Protein AF-A0A146K153-F1 (afdb_monomer)

Secondary structure (DSSP, 8-state):
-PPPHHHHHHHHT--S-EEEEE-TT--BSGGGGSGGGGGEEEEE-TT--B--SSPB-S-SEEE-TT---PPTTTTTTBTT--EEE-TT--EEEES-STT-TT--EEE-TTEEEEES--TT-TT--EEE-TT--EEES-S-HHHHH-TT---EEE--TTT-------

Structure (mmCIF, N/CA/C/O backbone):
data_AF-A0A146K153-F1
#
_entry.id   AF-A0A146K153-F1
#
loop_
_atom_site.group_PDB
_atom_site.id
_atom_site.type_symbol
_atom_site.label_atom_id
_atom_site.label_alt_id
_atom_site.label_comp_id
_atom_site.label_asym_id
_atom_site.label_entity_id
_atom_site.label_seq_id
_atom_site.pdbx_PDB_ins_code
_atom_site.Cartn_x
_atom_site.Cartn_y
_atom_site.Cartn_z
_atom_site.occupancy
_atom_site.B_iso_or_equiv
_atom_site.auth_seq_id
_atom_site.auth_comp_id
_atom_site.auth_asym_id
_atom_site.auth_atom_id
_atom_site.pdbx_PDB_model_num
ATOM 1 N N . ARG A 1 1 ? -14.189 15.365 2.318 1.00 63.97 1 ARG A N 1
ATOM 2 C CA . ARG A 1 1 ? -14.552 15.783 3.688 1.00 63.97 1 ARG A CA 1
ATOM 3 C C . ARG A 1 1 ? -14.003 14.738 4.642 1.00 63.97 1 ARG A C 1
ATOM 5 O O . ARG A 1 1 ? -14.052 13.560 4.304 1.00 63.97 1 ARG A O 1
ATOM 12 N N . ASP A 1 2 ? -13.534 15.153 5.810 1.00 74.75 2 ASP A N 1
ATOM 13 C CA . ASP A 1 2 ? -13.127 14.218 6.863 1.00 74.75 2 ASP A CA 1
ATOM 14 C C . ASP A 1 2 ? -14.346 13.633 7.584 1.00 74.75 2 ASP A C 1
ATOM 16 O O . ASP A 1 2 ? -15.479 14.101 7.400 1.00 74.75 2 ASP A O 1
ATOM 20 N N . LEU A 1 3 ? -14.116 12.605 8.407 1.00 75.69 3 LEU A N 1
ATOM 21 C CA . LEU A 1 3 ? -15.137 12.084 9.313 1.00 75.69 3 LEU A CA 1
ATOM 22 C C . LEU A 1 3 ? -15.655 13.216 10.206 1.00 75.69 3 LEU A C 1
ATOM 24 O O . LEU A 1 3 ? -14.890 13.984 10.789 1.00 75.69 3 LEU A O 1
ATOM 28 N N . SER A 1 4 ? -16.977 13.320 10.326 1.00 83.69 4 SER A N 1
ATOM 29 C CA . SER A 1 4 ? -17.580 14.278 11.251 1.00 83.69 4 SER A CA 1
ATOM 30 C C . SER A 1 4 ? -17.270 13.897 12.700 1.00 83.69 4 SER A C 1
ATOM 32 O O . SER A 1 4 ? -17.128 12.719 13.027 1.00 83.69 4 SER A O 1
ATOM 34 N N . SER A 1 5 ? -17.262 14.878 13.605 1.00 82.69 5 SER A N 1
ATOM 35 C CA . SER A 1 5 ? -17.025 14.627 15.034 1.00 82.69 5 SER A CA 1
ATOM 36 C C . SER A 1 5 ? -18.014 13.625 15.647 1.00 82.69 5 SER A C 1
ATOM 38 O O . SER A 1 5 ? -17.646 12.879 16.544 1.00 82.69 5 SER A O 1
ATOM 40 N N . GLN A 1 6 ? -19.252 13.566 15.144 1.00 83.00 6 GLN A N 1
ATOM 41 C CA . GLN A 1 6 ? -20.248 12.577 15.577 1.00 83.00 6 GLN A CA 1
ATOM 42 C C . GLN A 1 6 ? -19.881 11.157 15.132 1.00 83.00 6 GLN A C 1
ATOM 44 O O . GLN A 1 6 ? -20.017 10.220 15.909 1.00 83.00 6 GLN A O 1
ATOM 49 N N . GLN A 1 7 ? -19.393 10.992 13.899 1.00 83.06 7 GLN A N 1
ATOM 50 C CA . GLN A 1 7 ? -18.920 9.694 13.409 1.00 83.06 7 GLN A CA 1
ATOM 51 C C . GLN A 1 7 ? -17.683 9.234 14.184 1.00 83.06 7 GLN A C 1
ATOM 53 O O . GLN A 1 7 ? -17.596 8.066 14.544 1.00 83.06 7 GLN A O 1
ATOM 58 N N . MET A 1 8 ? -16.781 10.166 14.503 1.00 84.31 8 MET A N 1
ATOM 59 C CA . MET A 1 8 ? -15.619 9.898 15.352 1.00 84.31 8 MET A CA 1
ATOM 60 C C . MET A 1 8 ? -16.025 9.447 16.756 1.00 84.31 8 MET A C 1
ATOM 62 O O . MET A 1 8 ? -15.509 8.446 17.230 1.00 84.31 8 MET A O 1
ATOM 66 N N . GLN A 1 9 ? -16.994 10.116 17.387 1.00 81.38 9 GLN A N 1
ATOM 67 C CA . GLN A 1 9 ? -17.488 9.722 18.711 1.00 81.38 9 GLN A CA 1
ATOM 68 C C . GLN A 1 9 ? -18.119 8.330 18.733 1.00 81.38 9 GLN A C 1
ATOM 70 O O . GLN A 1 9 ? -17.977 7.624 19.723 1.00 81.38 9 GLN A O 1
ATOM 75 N N . ILE A 1 10 ? -18.824 7.935 17.667 1.00 82.81 10 ILE A N 1
ATOM 76 C CA . ILE A 1 10 ? -19.395 6.585 17.572 1.00 82.81 10 ILE A CA 1
ATOM 77 C C . ILE A 1 10 ? -18.273 5.547 17.519 1.00 82.81 10 ILE A C 1
ATOM 79 O O . ILE A 1 10 ? -18.340 4.559 18.238 1.00 82.81 10 ILE A O 1
ATOM 83 N N . ILE A 1 11 ? -17.239 5.789 16.707 1.00 78.31 11 ILE A N 1
ATOM 84 C CA . ILE A 1 11 ? -16.071 4.902 16.610 1.00 78.31 11 ILE A CA 1
ATOM 85 C C . ILE A 1 11 ? -15.343 4.826 17.959 1.00 78.31 11 ILE A C 1
ATOM 87 O O . ILE A 1 11 ? -15.000 3.742 18.404 1.00 78.31 11 ILE A O 1
ATOM 91 N N . GLU A 1 12 ? -15.170 5.957 18.643 1.00 76.31 12 GLU A N 1
ATOM 92 C CA . GLU A 1 12 ? -14.494 6.044 19.948 1.00 76.31 12 GLU A CA 1
ATOM 93 C C . GLU A 1 12 ? -15.221 5.328 21.096 1.00 76.31 12 GLU A C 1
ATOM 95 O O . GLU A 1 12 ? -14.616 5.098 22.139 1.00 76.31 12 GLU A O 1
ATOM 100 N N . GLN A 1 13 ? -16.508 5.015 20.943 1.00 78.50 13 GLN A N 1
ATOM 101 C CA . GLN A 1 13 ? -17.317 4.337 21.963 1.00 78.50 13 GLN A CA 1
ATOM 102 C C . GLN A 1 13 ? -17.461 2.830 21.713 1.00 78.50 13 GLN A C 1
ATOM 104 O O . GLN A 1 13 ? -18.176 2.162 22.461 1.00 78.50 13 GLN A O 1
ATOM 109 N N . LEU A 1 14 ? -16.837 2.300 20.657 1.00 75.12 14 LEU A N 1
ATOM 110 C CA . LEU A 1 14 ? -16.807 0.867 20.384 1.00 75.12 14 LEU A CA 1
ATOM 111 C C . LEU A 1 14 ? -15.646 0.232 21.158 1.00 75.12 14 LEU A C 1
ATOM 113 O O . LEU A 1 14 ? -14.496 0.617 20.977 1.00 75.12 14 LEU A O 1
ATOM 117 N N . ASP A 1 15 ? -15.971 -0.735 22.016 1.00 68.44 15 ASP A N 1
ATOM 118 C CA . ASP A 1 15 ? -14.995 -1.491 22.817 1.00 68.44 15 ASP A CA 1
ATOM 119 C C . ASP A 1 15 ? -14.473 -2.754 22.088 1.00 68.44 15 ASP A C 1
ATOM 121 O O . ASP A 1 15 ? -13.573 -3.424 22.593 1.00 68.44 15 ASP A O 1
ATOM 125 N N . ASP A 1 16 ? -15.030 -3.075 20.914 1.00 70.50 16 ASP A N 1
ATOM 126 C CA . ASP A 1 16 ? -14.707 -4.257 20.102 1.00 70.50 16 ASP A CA 1
ATOM 127 C C . ASP A 1 16 ? -13.900 -3.886 18.840 1.00 70.50 16 ASP A C 1
ATOM 129 O O . ASP A 1 16 ? -13.973 -2.754 18.350 1.00 70.50 16 ASP A O 1
ATOM 133 N N . ASP A 1 17 ? -13.191 -4.865 18.266 1.00 75.25 17 ASP A N 1
ATOM 134 C CA . ASP A 1 17 ? -12.533 -4.722 16.963 1.00 75.25 17 ASP A CA 1
ATOM 135 C C . ASP A 1 17 ? -13.563 -4.385 15.866 1.00 75.25 17 ASP A C 1
ATOM 137 O O . ASP A 1 17 ? -14.600 -5.038 15.727 1.00 75.25 17 ASP A O 1
ATOM 141 N N . ILE A 1 18 ? -13.287 -3.354 15.062 1.00 81.94 18 ILE A N 1
ATOM 142 C CA . ILE A 1 18 ? -14.105 -3.015 13.898 1.00 81.94 18 ILE A CA 1
ATOM 143 C C . ILE A 1 18 ? -13.607 -3.847 12.726 1.00 81.94 18 ILE A C 1
ATOM 145 O O . ILE A 1 18 ? -12.524 -3.611 12.192 1.00 81.94 18 ILE A O 1
ATOM 149 N N . ASP A 1 19 ? -14.454 -4.754 12.251 1.00 86.50 19 ASP A N 1
ATOM 150 C CA . ASP A 1 19 ? -14.151 -5.571 11.077 1.00 86.50 19 ASP A CA 1
ATOM 151 C C . ASP A 1 19 ? -13.943 -4.732 9.807 1.00 86.50 19 ASP A C 1
ATOM 153 O O . ASP A 1 19 ? -12.983 -4.939 9.066 1.00 86.50 19 ASP A O 1
ATOM 157 N N . GLU A 1 20 ? -14.831 -3.772 9.534 1.00 90.75 20 GLU A N 1
ATOM 158 C CA . GLU A 1 20 ? -14.760 -2.962 8.317 1.00 90.75 20 GLU A CA 1
ATOM 159 C C . GLU A 1 20 ? -15.385 -1.572 8.496 1.00 90.75 20 GLU A C 1
ATOM 161 O O . GLU A 1 20 ? -16.510 -1.422 8.975 1.00 90.75 20 GLU A O 1
ATOM 166 N N . ILE A 1 21 ? -14.680 -0.544 8.021 1.00 90.44 21 ILE A N 1
ATOM 167 C CA . ILE A 1 21 ? -15.211 0.802 7.806 1.00 90.44 21 ILE A CA 1
ATOM 168 C C . ILE A 1 21 ? -15.363 1.037 6.304 1.00 90.44 21 ILE A C 1
ATOM 170 O O . ILE A 1 21 ? -14.396 0.977 5.546 1.00 90.44 21 ILE A O 1
ATOM 174 N N . VAL A 1 22 ? -16.574 1.397 5.878 1.00 93.12 22 VAL A N 1
ATOM 175 C CA . VAL A 1 22 ? -16.854 1.847 4.507 1.00 93.12 22 VAL A CA 1
ATOM 176 C C . VAL A 1 22 ? -17.069 3.358 4.519 1.00 93.12 22 VAL A C 1
ATOM 178 O O . VAL A 1 22 ? -18.096 3.853 4.986 1.00 93.12 22 VAL A O 1
ATOM 181 N N . ALA A 1 23 ? -16.096 4.104 3.998 1.00 92.62 23 ALA A N 1
ATOM 182 C CA . ALA A 1 23 ? -16.058 5.564 4.041 1.00 92.62 23 ALA A CA 1
ATOM 183 C C . ALA A 1 23 ? -16.015 6.165 2.618 1.00 92.62 23 ALA A C 1
ATOM 185 O O . ALA A 1 23 ? -14.991 6.697 2.185 1.00 92.62 23 ALA A O 1
ATOM 186 N N . PRO A 1 24 ? -17.131 6.124 1.860 1.00 92.06 24 PRO A N 1
ATOM 187 C CA . PRO A 1 24 ? -17.149 6.470 0.437 1.00 92.06 24 PRO A CA 1
ATOM 188 C C . PRO A 1 24 ? -16.874 7.947 0.148 1.00 92.06 24 PRO A C 1
ATOM 190 O O . PRO A 1 24 ? -16.510 8.285 -0.968 1.00 92.06 24 PRO A O 1
ATOM 193 N N . ASN A 1 25 ? -17.037 8.831 1.131 1.00 91.25 25 ASN A N 1
ATOM 194 C CA . ASN A 1 25 ? -16.828 10.275 0.976 1.00 91.25 25 ASN A CA 1
ATOM 195 C C . ASN A 1 25 ? -15.561 10.777 1.689 1.00 91.25 25 ASN A C 1
ATOM 197 O O . ASN A 1 25 ? -15.375 11.990 1.813 1.00 91.25 25 ASN A O 1
ATOM 201 N N . LEU A 1 26 ? -14.737 9.858 2.206 1.00 91.88 26 LEU A N 1
ATOM 202 C CA . LEU A 1 26 ? -13.483 10.197 2.862 1.00 91.88 26 LEU A CA 1
ATOM 203 C C . LEU A 1 26 ? -12.462 10.627 1.809 1.00 91.88 26 LEU A C 1
ATOM 205 O O . LEU A 1 26 ? -12.230 9.906 0.842 1.00 91.88 26 LEU A O 1
ATOM 209 N N . GLU A 1 27 ? -11.877 11.805 2.006 1.00 91.69 27 GLU A N 1
ATOM 210 C CA . GLU A 1 27 ? -10.884 12.388 1.090 1.00 91.69 27 GLU A CA 1
ATOM 211 C C . GLU A 1 27 ? -9.464 12.383 1.683 1.00 91.69 27 GLU A C 1
ATOM 213 O O . GLU A 1 27 ? -8.493 12.474 0.929 1.00 91.69 27 GLU A O 1
ATOM 218 N N . SER A 1 28 ? -9.341 12.250 3.009 1.00 90.94 28 SER A N 1
ATOM 219 C CA . SER A 1 28 ? -8.076 12.279 3.748 1.00 90.94 28 SER A CA 1
ATOM 220 C C . SER A 1 28 ? -8.003 11.172 4.799 1.00 90.94 28 SER A C 1
ATOM 222 O O . SER A 1 28 ? -8.993 10.892 5.479 1.00 90.94 28 SER A O 1
ATOM 224 N N . LEU A 1 29 ? -6.824 10.569 4.961 1.00 89.56 29 LEU A N 1
ATOM 225 C CA . LEU A 1 29 ? -6.520 9.614 6.031 1.00 89.56 29 LEU A CA 1
ATOM 226 C C . LEU A 1 29 ? -5.933 10.269 7.287 1.00 89.56 29 LEU A C 1
ATOM 228 O O . LEU A 1 29 ? -5.663 9.556 8.245 1.00 89.56 29 LEU A O 1
ATOM 232 N N . GLU A 1 30 ? -5.772 11.594 7.343 1.00 86.19 30 GLU A N 1
ATOM 233 C CA . GLU A 1 30 ? -5.200 12.277 8.522 1.00 86.19 30 GLU A CA 1
ATOM 234 C C . GLU A 1 30 ? -5.927 11.931 9.829 1.00 86.19 30 GLU A C 1
ATOM 236 O O . GLU A 1 30 ? -5.298 11.731 10.866 1.00 86.19 30 GLU A O 1
ATOM 241 N N . ALA A 1 31 ? -7.256 11.792 9.779 1.00 80.56 31 ALA A N 1
ATOM 242 C CA . ALA A 1 31 ? -8.045 11.389 10.942 1.00 80.56 31 ALA A CA 1
ATOM 243 C C . ALA A 1 31 ? -7.692 9.974 11.436 1.00 80.56 31 ALA A C 1
ATOM 245 O O . ALA A 1 31 ? -7.873 9.686 12.614 1.00 80.56 31 ALA A O 1
ATOM 246 N N . PHE A 1 32 ? -7.175 9.117 10.552 1.00 81.38 32 PHE A N 1
ATOM 247 C CA . PHE A 1 32 ? -6.779 7.741 10.827 1.00 81.38 32 PHE A CA 1
ATOM 248 C C . PHE A 1 32 ? -5.320 7.613 11.270 1.00 81.38 32 PHE A C 1
ATOM 250 O O . PHE A 1 32 ? -4.907 6.504 11.558 1.00 81.38 32 PHE A O 1
ATOM 257 N N . SER A 1 33 ? -4.524 8.679 11.382 1.00 73.31 33 SER A N 1
ATOM 258 C CA . SER A 1 33 ? -3.152 8.582 11.920 1.00 73.31 33 SER A CA 1
ATOM 259 C C . SER A 1 33 ? -3.105 8.372 13.450 1.00 73.31 33 SER A C 1
ATOM 261 O O . SER A 1 33 ? -2.033 8.182 14.019 1.00 73.31 33 SER A O 1
ATOM 263 N N . ASP A 1 34 ? -4.254 8.424 14.130 1.00 75.44 34 ASP A N 1
ATOM 264 C CA . ASP A 1 34 ? -4.394 8.253 15.582 1.00 75.44 34 ASP A CA 1
ATOM 265 C C . ASP A 1 34 ? -4.380 6.763 15.982 1.00 75.44 34 ASP A C 1
ATOM 267 O O . ASP A 1 34 ? -5.087 5.953 15.380 1.00 75.44 34 ASP A O 1
ATOM 271 N N . GLN A 1 35 ? -3.633 6.416 17.040 1.00 68.88 35 GLN A N 1
ATOM 272 C CA . GLN A 1 35 ? -3.533 5.055 17.592 1.00 68.88 35 GLN A CA 1
ATOM 273 C C . GLN A 1 35 ? -4.890 4.426 17.904 1.00 68.88 35 GLN A C 1
ATOM 275 O O . GLN A 1 35 ? -5.030 3.206 17.880 1.00 68.88 35 GLN A O 1
ATOM 280 N N . LYS A 1 36 ? -5.922 5.222 18.184 1.00 75.00 36 LYS A N 1
ATOM 281 C CA . LYS A 1 36 ? -7.240 4.641 18.425 1.00 75.00 36 LYS A CA 1
ATOM 282 C C . LYS A 1 36 ? -7.742 3.825 17.239 1.00 75.00 36 LYS A C 1
ATOM 284 O O . LYS A 1 36 ? -8.472 2.896 17.472 1.00 75.00 36 LYS A O 1
ATOM 289 N N . PHE A 1 37 ? -7.337 4.071 15.997 1.00 77.31 37 PHE A N 1
ATOM 290 C CA . PHE A 1 37 ? -7.847 3.294 14.861 1.00 77.31 37 PHE A CA 1
ATOM 291 C C . PHE A 1 37 ? -7.179 1.925 14.665 1.00 77.31 37 PHE A C 1
ATOM 293 O O . PHE A 1 37 ? -7.539 1.230 13.720 1.00 77.31 37 PHE A O 1
ATOM 300 N N . HIS A 1 38 ? -6.272 1.511 15.561 1.00 72.31 38 HIS A N 1
ATOM 301 C CA . HIS A 1 38 ? -5.613 0.197 15.536 1.00 72.31 38 HIS A CA 1
ATOM 302 C C . HIS A 1 38 ? -6.566 -1.010 15.559 1.00 72.31 38 HIS A C 1
ATOM 304 O O . HIS A 1 38 ? -6.151 -2.100 15.178 1.00 72.31 38 HIS A O 1
ATOM 310 N N . PHE A 1 39 ? -7.813 -0.829 16.007 1.00 74.00 39 PHE A N 1
ATOM 311 C CA . PHE A 1 39 ? -8.831 -1.884 16.042 1.00 74.00 39 PHE A CA 1
ATOM 312 C C . PHE A 1 39 ? -9.632 -2.006 14.734 1.00 74.00 39 PHE A C 1
ATOM 314 O O . PHE A 1 39 ? -10.545 -2.821 14.645 1.00 74.00 39 PHE A O 1
ATOM 321 N N . VAL A 1 40 ? -9.332 -1.191 13.712 1.00 84.19 40 VAL A N 1
ATOM 322 C CA . VAL A 1 40 ? -9.995 -1.267 12.404 1.00 84.19 40 VAL A CA 1
ATOM 323 C C . VAL A 1 40 ? -9.256 -2.249 11.499 1.00 84.19 40 VAL A C 1
ATOM 325 O O . VAL A 1 40 ? -8.200 -1.942 10.938 1.00 84.19 40 VAL A O 1
ATOM 328 N N . ASN A 1 41 ? -9.862 -3.413 11.286 1.00 86.25 41 ASN A N 1
ATOM 329 C CA . ASN A 1 41 ? -9.303 -4.469 10.450 1.00 86.25 41 ASN A CA 1
ATOM 330 C C . ASN A 1 41 ? -9.248 -4.045 8.976 1.00 86.25 41 ASN A C 1
ATOM 332 O O . ASN A 1 41 ? -8.214 -4.214 8.328 1.00 86.25 41 ASN A O 1
ATOM 336 N N . LYS A 1 42 ? -10.322 -3.441 8.450 1.00 92.44 42 LYS A N 1
ATOM 337 C CA . LYS A 1 42 ? -10.419 -3.041 7.039 1.00 92.44 42 LYS A CA 1
ATOM 338 C C . LYS A 1 42 ? -11.021 -1.652 6.842 1.00 92.44 42 LYS A C 1
ATOM 340 O O . LYS A 1 42 ? -12.040 -1.309 7.431 1.00 92.44 42 LYS A O 1
ATOM 345 N N . LEU A 1 43 ? -10.434 -0.871 5.938 1.00 94.12 43 LEU A N 1
ATOM 346 C CA . LEU A 1 43 ? -10.947 0.425 5.499 1.00 94.12 43 LEU A CA 1
ATOM 347 C C . LEU A 1 43 ? -11.146 0.441 3.981 1.00 94.12 43 LEU A C 1
ATOM 349 O O . LEU A 1 43 ? -10.190 0.387 3.209 1.00 94.12 43 LEU A O 1
ATOM 353 N N . HIS A 1 44 ? -12.398 0.587 3.550 1.00 95.81 44 HIS A N 1
ATOM 354 C CA . HIS A 1 44 ? -12.751 0.862 2.162 1.00 95.81 44 HIS A CA 1
ATOM 355 C C . HIS A 1 44 ? -13.079 2.348 1.996 1.00 95.81 44 HIS A C 1
ATOM 357 O O . HIS A 1 44 ? -14.152 2.818 2.385 1.00 95.81 44 HIS A O 1
ATOM 363 N N . ALA A 1 45 ? -12.149 3.093 1.400 1.00 95.25 45 ALA A N 1
ATOM 364 C CA . ALA A 1 45 ? -12.219 4.544 1.265 1.00 95.25 45 ALA A CA 1
ATOM 365 C C . ALA A 1 45 ? -11.901 4.965 -0.184 1.00 95.25 45 ALA A C 1
ATOM 367 O O . ALA A 1 45 ? -10.812 5.451 -0.478 1.00 95.25 45 ALA A O 1
ATOM 368 N N . PRO A 1 46 ? -12.838 4.771 -1.129 1.00 94.44 46 PRO A N 1
ATOM 369 C CA . PRO A 1 46 ? -12.575 4.879 -2.563 1.00 94.44 46 PRO A CA 1
ATOM 370 C C . PRO A 1 46 ? -11.978 6.220 -3.003 1.00 94.44 46 PRO A C 1
ATOM 372 O O . PRO A 1 46 ? -11.192 6.229 -3.942 1.00 94.44 46 PRO A O 1
ATOM 375 N N . ASN A 1 47 ? -12.343 7.327 -2.351 1.00 91.12 47 ASN A N 1
ATOM 376 C CA . ASN A 1 47 ? -12.060 8.697 -2.795 1.00 91.12 47 ASN A CA 1
ATOM 377 C C . ASN A 1 47 ? -10.924 9.400 -2.029 1.00 91.12 47 ASN A C 1
ATOM 379 O O . ASN A 1 47 ? -10.790 10.619 -2.131 1.00 91.12 47 ASN A O 1
ATOM 383 N N . VAL A 1 48 ? -10.113 8.659 -1.271 1.00 92.62 48 VAL A N 1
ATOM 384 C CA . VAL A 1 48 ? -8.962 9.231 -0.559 1.00 92.62 48 VAL A CA 1
ATOM 385 C C . VAL A 1 48 ? -7.916 9.709 -1.562 1.00 92.62 48 VAL A C 1
ATOM 387 O O . VAL A 1 48 ? -7.451 8.934 -2.396 1.00 92.62 48 VAL A O 1
ATOM 390 N N . GLY A 1 49 ? -7.536 10.983 -1.453 1.00 86.12 49 GLY A N 1
ATOM 391 C CA . GLY A 1 49 ? -6.424 11.579 -2.200 1.00 86.12 49 GLY A CA 1
ATOM 392 C C . GLY A 1 49 ? -5.284 12.059 -1.302 1.00 86.12 49 GLY A C 1
ATOM 393 O O . GLY A 1 49 ? -4.149 12.119 -1.752 1.00 86.12 49 GLY A O 1
ATOM 394 N N . ASN A 1 50 ? -5.565 12.370 -0.033 1.00 89.62 50 ASN A N 1
ATOM 395 C CA . ASN A 1 50 ? -4.550 12.739 0.952 1.00 89.62 50 ASN A CA 1
ATOM 396 C C . ASN A 1 50 ? -4.308 11.558 1.908 1.00 89.62 50 ASN A C 1
ATOM 398 O O . ASN A 1 50 ? -5.203 11.158 2.651 1.00 89.62 50 ASN A O 1
ATOM 402 N N . LEU A 1 51 ? -3.101 10.993 1.897 1.00 88.56 51 LEU A N 1
ATOM 403 C CA . LEU A 1 51 ? -2.727 9.882 2.782 1.00 88.56 51 LEU A CA 1
ATOM 404 C C . LEU A 1 51 ? -2.363 10.337 4.208 1.00 88.56 51 LEU A C 1
ATOM 406 O O . LEU A 1 51 ? -2.190 9.500 5.089 1.00 88.56 51 LEU A O 1
ATOM 410 N N . GLY A 1 52 ? -2.299 11.647 4.447 1.00 82.38 52 GLY A N 1
ATOM 411 C CA . GLY A 1 52 ? -1.963 12.245 5.730 1.00 82.38 52 GLY A CA 1
ATOM 412 C C . GLY A 1 52 ? -0.472 12.193 6.055 1.00 82.38 52 GLY A C 1
ATOM 413 O O . GLY A 1 52 ? 0.380 12.144 5.170 1.00 82.38 52 GLY A O 1
ATOM 414 N N . GLN A 1 53 ? -0.159 12.264 7.349 1.00 78.44 53 GLN A N 1
ATOM 415 C CA . GLN A 1 53 ? 1.216 12.223 7.850 1.00 78.44 53 GLN A CA 1
ATOM 416 C C . GLN A 1 53 ? 1.642 10.787 8.169 1.00 78.44 53 GLN A C 1
ATOM 418 O O . GLN A 1 53 ? 0.852 9.995 8.684 1.00 78.44 53 GLN A O 1
ATOM 423 N N . PHE A 1 54 ? 2.914 10.486 7.912 1.00 79.56 54 PHE A N 1
ATOM 424 C CA . PHE A 1 54 ? 3.542 9.201 8.219 1.00 79.56 54 PHE A CA 1
ATOM 425 C C . PHE A 1 54 ? 4.309 9.286 9.554 1.00 79.56 54 PHE A C 1
ATOM 427 O O . PHE A 1 54 ? 4.879 10.342 9.851 1.00 79.56 54 PHE A O 1
ATOM 434 N N . PRO A 1 55 ? 4.361 8.214 10.371 1.00 85.00 55 PRO A N 1
ATOM 435 C CA . PRO A 1 55 ? 3.933 6.842 10.081 1.00 85.00 55 PRO A CA 1
ATOM 436 C C . PRO A 1 55 ? 2.416 6.628 10.166 1.00 85.00 55 PRO A C 1
ATOM 438 O O . PRO A 1 55 ? 1.739 7.235 10.992 1.00 85.00 55 PRO A O 1
ATOM 441 N N . PHE A 1 56 ? 1.895 5.718 9.341 1.00 88.25 56 PHE A N 1
ATOM 442 C CA . PHE A 1 56 ? 0.490 5.317 9.362 1.00 88.25 56 PHE A CA 1
ATOM 443 C C . PHE A 1 56 ? 0.359 3.932 9.995 1.00 88.25 56 PHE A C 1
ATOM 445 O O . PHE A 1 56 ? 0.895 2.946 9.495 1.00 88.25 56 PHE A O 1
ATOM 452 N N . ILE A 1 57 ? -0.338 3.837 11.122 1.00 87.94 57 ILE A N 1
ATOM 453 C CA . ILE A 1 57 ? -0.276 2.635 11.964 1.00 87.94 57 ILE A CA 1
ATOM 454 C C . ILE A 1 57 ? -1.641 2.003 12.216 1.00 87.94 57 ILE A C 1
ATOM 456 O O . ILE A 1 57 ? -1.734 1.024 12.934 1.00 87.94 57 ILE A O 1
ATOM 460 N N . SER A 1 58 ? -2.702 2.525 11.620 1.00 87.75 58 SER A N 1
ATOM 461 C CA . SER A 1 58 ? -4.043 2.257 12.130 1.00 87.75 58 SER A CA 1
ATOM 462 C C . SER A 1 58 ? -4.743 1.055 11.525 1.00 87.75 58 SER A C 1
ATOM 464 O O . SER A 1 58 ? -5.213 0.209 12.270 1.00 87.75 58 SER A O 1
ATOM 466 N N . VAL A 1 59 ? -4.815 0.953 10.197 1.00 89.44 59 VAL A N 1
ATOM 467 C CA . VAL A 1 59 ? -5.623 -0.097 9.555 1.00 89.44 59 VAL A CA 1
ATOM 468 C C . VAL A 1 59 ? -4.773 -1.262 9.058 1.00 89.44 59 VAL A C 1
ATOM 470 O O . VAL A 1 59 ? -3.670 -1.052 8.549 1.00 89.44 59 VAL A O 1
ATOM 473 N N . GLY A 1 60 ? -5.312 -2.478 9.173 1.00 91.44 60 GLY A N 1
ATOM 474 C CA . GLY A 1 60 ? -4.690 -3.699 8.649 1.00 91.44 60 GLY A CA 1
ATOM 475 C C . GLY A 1 60 ? -4.901 -3.892 7.146 1.00 91.44 60 GLY A C 1
ATOM 476 O O . GLY A 1 60 ? -4.011 -4.368 6.445 1.00 91.44 60 GLY A O 1
ATOM 477 N N . GLN A 1 61 ? -6.059 -3.489 6.623 1.00 94.75 61 GLN A N 1
ATOM 478 C CA . GLN A 1 61 ? -6.395 -3.607 5.206 1.00 94.75 61 GLN A CA 1
ATOM 479 C C . GLN A 1 61 ? -6.927 -2.288 4.650 1.00 94.75 61 GLN A C 1
ATOM 481 O O . GLN A 1 61 ? -7.802 -1.660 5.252 1.00 94.75 61 GLN A O 1
ATOM 486 N N . LEU A 1 62 ? -6.442 -1.884 3.476 1.00 95.75 62 LEU A N 1
ATOM 487 C CA . LEU A 1 62 ? -6.822 -0.627 2.834 1.00 95.75 62 LEU A CA 1
ATOM 488 C C . LEU A 1 62 ? -7.258 -0.842 1.382 1.00 95.75 62 LEU A C 1
ATOM 490 O O . LEU A 1 62 ? -6.508 -1.374 0.569 1.00 95.75 62 LEU A O 1
ATOM 494 N N . VAL A 1 63 ? -8.456 -0.368 1.039 1.00 97.25 63 VAL A N 1
ATOM 495 C CA . VAL A 1 63 ? -9.023 -0.470 -0.314 1.00 97.25 63 VAL A CA 1
ATOM 496 C C . VAL A 1 63 ? -9.356 0.927 -0.841 1.00 97.25 63 VAL A C 1
ATOM 498 O O . VAL A 1 63 ? -10.282 1.578 -0.345 1.00 97.25 63 VAL A O 1
ATOM 501 N N . LEU A 1 64 ? -8.631 1.383 -1.871 1.00 96.88 64 LEU A N 1
ATOM 502 C CA . LEU A 1 64 ? -8.801 2.709 -2.491 1.00 96.88 64 LEU A CA 1
ATOM 503 C C . LEU A 1 64 ? -9.177 2.568 -3.974 1.00 96.88 64 LEU A C 1
ATOM 505 O O . LEU A 1 64 ? -8.357 2.722 -4.879 1.00 96.88 64 LEU A O 1
ATOM 509 N N . THR A 1 65 ? -10.445 2.260 -4.252 1.00 96.50 65 THR A N 1
ATOM 510 C CA . THR A 1 65 ? -10.872 1.917 -5.618 1.00 96.50 65 THR A CA 1
ATOM 511 C C . THR A 1 65 ? -10.856 3.077 -6.616 1.00 96.50 65 THR A C 1
ATOM 513 O O . THR A 1 65 ? -10.773 2.795 -7.808 1.00 96.50 65 THR A O 1
ATOM 516 N N . ASN A 1 66 ? -10.892 4.357 -6.219 1.00 96.25 66 ASN A N 1
ATOM 517 C CA . ASN A 1 66 ? -10.812 5.471 -7.180 1.00 96.25 66 ASN A CA 1
ATOM 518 C C . ASN A 1 66 ? -9.431 6.127 -7.269 1.00 96.25 66 ASN A C 1
ATOM 520 O O . ASN A 1 66 ? -9.259 7.000 -8.124 1.00 96.25 66 ASN A O 1
ATOM 524 N N . LEU A 1 67 ? -8.442 5.689 -6.481 1.00 96.38 67 LEU A N 1
ATOM 525 C CA . LEU A 1 67 ? -7.071 6.170 -6.625 1.00 96.38 67 LEU A CA 1
ATOM 526 C C . LEU A 1 67 ? -6.539 5.775 -8.013 1.00 96.38 67 LEU A C 1
ATOM 528 O O . LEU A 1 67 ? -6.494 4.595 -8.359 1.00 96.38 67 LEU A O 1
ATOM 532 N N . LYS A 1 68 ? -6.192 6.772 -8.836 1.00 95.75 68 LYS A N 1
ATOM 533 C CA . LYS A 1 68 ? -5.736 6.563 -10.225 1.00 95.75 68 LYS A CA 1
ATOM 534 C C . LYS A 1 68 ? -4.226 6.532 -10.375 1.00 95.75 68 LYS A C 1
ATOM 536 O O . LYS A 1 68 ? -3.727 5.903 -11.297 1.00 95.75 68 LYS A O 1
ATOM 541 N N . ARG A 1 69 ? -3.500 7.230 -9.508 1.00 95.00 69 ARG A N 1
ATOM 542 C CA . ARG A 1 69 ? -2.041 7.318 -9.540 1.00 95.00 69 ARG A CA 1
ATOM 543 C C . ARG A 1 69 ? -1.522 7.216 -8.121 1.00 95.00 69 ARG A C 1
ATOM 545 O O . ARG A 1 69 ? -2.167 7.714 -7.204 1.00 95.00 69 ARG A O 1
ATOM 552 N N . ILE A 1 70 ? -0.378 6.569 -7.981 1.00 96.19 70 ILE A N 1
ATOM 553 C CA . ILE A 1 70 ? 0.389 6.543 -6.743 1.00 96.19 70 ILE A CA 1
ATOM 554 C C . ILE A 1 70 ? 1.426 7.651 -6.903 1.00 96.19 70 ILE A C 1
ATOM 556 O O . ILE A 1 70 ? 2.180 7.643 -7.875 1.00 96.19 70 ILE A O 1
ATOM 560 N N . GLU A 1 71 ? 1.370 8.658 -6.037 1.00 95.06 71 GLU A N 1
ATOM 561 C CA . GLU A 1 71 ? 2.353 9.741 -6.062 1.00 95.06 71 GLU A CA 1
ATOM 562 C C . GLU A 1 71 ? 3.691 9.230 -5.517 1.00 95.06 71 GLU A C 1
ATOM 564 O O . GLU A 1 71 ? 3.717 8.293 -4.719 1.00 95.06 71 GLU A O 1
ATOM 569 N N . GLU A 1 72 ? 4.796 9.836 -5.946 1.00 94.75 72 GLU A N 1
ATOM 570 C CA . GLU A 1 72 ? 6.126 9.523 -5.412 1.00 94.75 72 GLU A CA 1
ATOM 571 C C . GLU A 1 72 ? 6.143 9.666 -3.877 1.00 94.75 72 GLU A C 1
ATOM 573 O O . GLU A 1 72 ? 5.418 10.494 -3.321 1.00 94.75 72 GLU A O 1
ATOM 578 N N . ASP A 1 73 ? 6.922 8.824 -3.192 1.00 91.25 73 ASP A N 1
ATOM 579 C CA . ASP A 1 73 ? 7.037 8.773 -1.722 1.00 91.25 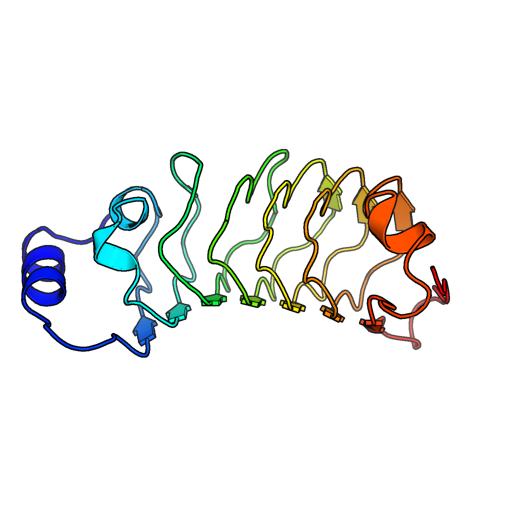73 ASP A CA 1
ATOM 580 C C . ASP A 1 73 ? 5.732 8.452 -0.958 1.00 91.25 73 ASP A C 1
ATOM 582 O O . ASP A 1 73 ? 5.664 8.548 0.276 1.00 91.25 73 ASP A O 1
ATOM 586 N N . SER A 1 74 ? 4.684 8.015 -1.663 1.00 94.00 74 SER A N 1
ATOM 587 C CA . SER A 1 74 ? 3.420 7.620 -1.043 1.00 94.00 74 SER A CA 1
ATOM 588 C C . SER A 1 74 ? 3.529 6.298 -0.288 1.00 94.00 74 SER A C 1
ATOM 590 O O . SER A 1 74 ? 4.361 5.435 -0.571 1.00 94.00 74 SER A O 1
ATOM 592 N N . PHE A 1 75 ? 2.609 6.105 0.659 1.00 94.25 75 PHE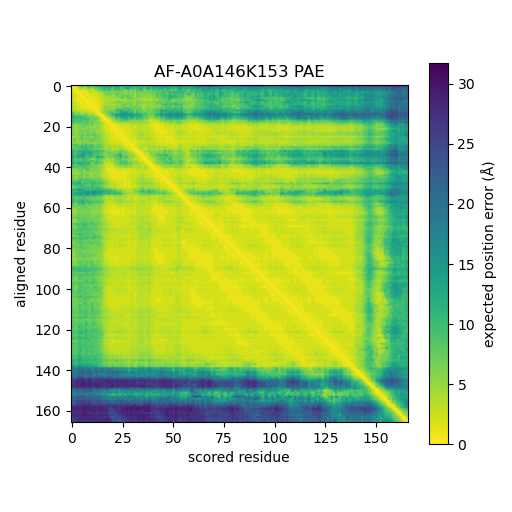 A N 1
ATOM 593 C CA . PHE A 1 75 ? 2.498 4.877 1.450 1.00 94.25 75 PHE A CA 1
ATOM 594 C C . PHE A 1 75 ? 3.744 4.542 2.286 1.00 94.25 75 PHE A C 1
ATOM 596 O O . PHE A 1 75 ? 3.987 3.386 2.617 1.00 94.25 75 PHE A O 1
ATOM 603 N N . THR A 1 76 ? 4.526 5.549 2.665 1.00 93.69 76 THR A N 1
ATOM 604 C CA . THR A 1 76 ? 5.720 5.366 3.496 1.00 93.69 76 THR A CA 1
ATOM 605 C C . THR A 1 76 ? 5.348 5.103 4.962 1.00 93.69 76 THR A C 1
ATOM 607 O O . THR A 1 76 ? 4.472 5.760 5.524 1.00 93.69 76 THR A O 1
ATOM 610 N N . CYS A 1 77 ? 6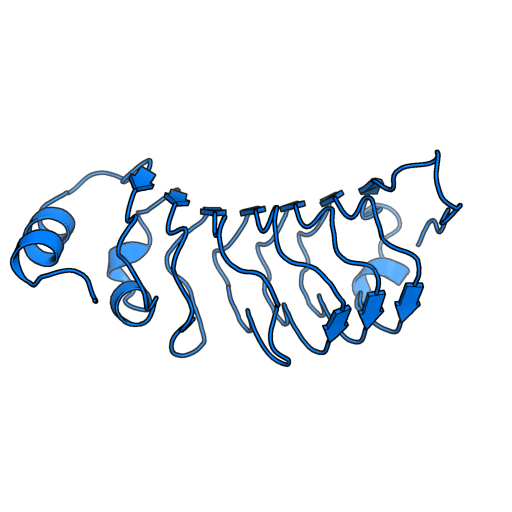.015 4.139 5.600 1.00 94.62 77 CYS A N 1
ATOM 611 C CA . CYS A 1 77 ? 5.850 3.760 7.007 1.00 94.62 77 CYS A CA 1
ATOM 612 C C . CYS A 1 77 ? 4.410 3.356 7.392 1.00 94.62 77 CYS A C 1
ATOM 614 O O . CYS A 1 77 ? 3.905 3.752 8.448 1.00 94.62 77 CYS A O 1
ATOM 616 N N . PHE A 1 78 ? 3.739 2.566 6.546 1.00 93.94 78 PHE A N 1
ATOM 617 C CA . PHE A 1 78 ? 2.441 1.955 6.868 1.00 93.94 78 PHE A CA 1
ATOM 618 C C . PHE A 1 78 ? 2.642 0.676 7.698 1.00 93.94 78 PHE A C 1
ATOM 620 O O . PHE A 1 78 ? 2.555 -0.435 7.180 1.00 93.94 78 PHE A O 1
ATOM 627 N N . TYR A 1 79 ? 2.978 0.821 8.982 1.00 92.06 79 TYR A N 1
ATOM 628 C CA . TYR A 1 79 ? 3.529 -0.283 9.780 1.00 92.06 79 TYR A CA 1
ATOM 629 C C . TYR A 1 79 ? 2.554 -1.424 10.075 1.00 92.06 79 TYR A C 1
ATOM 631 O O . TYR A 1 79 ? 3.003 -2.562 10.171 1.00 92.06 79 TYR A O 1
ATOM 639 N N . ASN A 1 80 ? 1.252 -1.151 10.192 1.00 92.06 80 ASN A N 1
ATOM 640 C CA . ASN A 1 80 ? 0.245 -2.188 10.460 1.00 92.06 80 ASN A CA 1
ATOM 641 C C . ASN A 1 80 ? -0.471 -2.681 9.198 1.00 92.06 80 ASN A C 1
ATOM 643 O O . ASN A 1 80 ? -1.241 -3.634 9.278 1.00 92.06 80 ASN A O 1
ATOM 647 N N . LEU A 1 81 ? -0.239 -2.044 8.048 1.00 93.88 81 LEU A N 1
ATOM 648 C CA . LEU A 1 81 ? -0.924 -2.389 6.810 1.00 93.88 81 LEU A CA 1
ATOM 649 C C . LEU A 1 81 ? -0.418 -3.740 6.304 1.00 93.88 81 LEU A C 1
ATOM 651 O O . LEU A 1 81 ? 0.738 -3.851 5.913 1.00 93.88 81 LEU A O 1
ATOM 655 N N . GLN A 1 82 ? -1.295 -4.738 6.294 1.00 95.44 82 GLN A N 1
ATOM 656 C CA . GLN A 1 82 ? -1.047 -6.099 5.817 1.00 95.44 82 GLN A CA 1
ATOM 657 C C . GLN A 1 82 ? -1.499 -6.294 4.370 1.00 95.44 82 GLN A C 1
ATOM 659 O O . GLN A 1 82 ? -0.852 -7.016 3.613 1.00 95.44 82 GLN A O 1
ATOM 664 N N . HIS A 1 83 ? -2.595 -5.644 3.978 1.00 96.50 83 HIS A N 1
ATOM 665 C CA . HIS A 1 83 ? -3.205 -5.808 2.659 1.00 96.50 83 HIS A CA 1
ATOM 666 C C . HIS A 1 83 ? -3.583 -4.466 2.048 1.00 96.50 83 HIS A C 1
ATOM 668 O O . HIS A 1 83 ? -4.225 -3.643 2.705 1.00 96.50 83 HIS A O 1
ATOM 674 N N . ILE A 1 84 ? -3.243 -4.258 0.779 1.00 97.44 84 ILE A N 1
ATOM 675 C CA . ILE A 1 84 ? -3.674 -3.074 0.037 1.00 97.44 84 ILE A CA 1
ATOM 676 C C . ILE A 1 84 ? -4.252 -3.431 -1.330 1.00 97.44 84 ILE A C 1
ATOM 678 O O . ILE A 1 84 ? -3.658 -4.197 -2.084 1.00 97.44 84 ILE A O 1
ATOM 682 N N . GLU A 1 85 ? -5.388 -2.820 -1.671 1.00 97.94 85 GLU A N 1
ATOM 683 C CA . GLU A 1 85 ? -6.022 -2.935 -2.987 1.00 97.94 85 GLU A CA 1
ATOM 684 C C . GLU A 1 85 ? -6.160 -1.567 -3.652 1.00 97.94 85 GLU A C 1
ATOM 686 O O . GLU A 1 85 ? -6.934 -0.704 -3.216 1.00 97.94 85 GLU A O 1
ATOM 691 N N . LEU A 1 86 ? -5.450 -1.400 -4.768 1.00 97.69 86 LEU A N 1
ATOM 692 C CA . LEU A 1 86 ? -5.479 -0.215 -5.622 1.00 97.69 86 LEU A CA 1
ATOM 693 C C . LEU A 1 86 ? -5.866 -0.622 -7.060 1.00 97.69 86 LEU A C 1
ATOM 695 O O . LEU A 1 86 ? -5.088 -0.433 -7.998 1.00 97.69 86 LEU A O 1
ATOM 699 N N . PRO A 1 87 ? -7.078 -1.168 -7.288 1.00 97.25 87 PRO A N 1
ATOM 700 C CA . PRO A 1 87 ? -7.446 -1.851 -8.540 1.00 97.25 87 PRO A CA 1
ATOM 701 C C . PRO A 1 87 ? -7.496 -0.937 -9.774 1.00 97.25 87 PRO A C 1
ATOM 703 O O . PRO A 1 87 ? -7.608 -1.394 -10.916 1.00 97.25 87 PRO A O 1
ATOM 706 N N . ASN A 1 88 ? -7.474 0.378 -9.558 1.00 97.06 88 ASN A N 1
ATOM 707 C CA . ASN A 1 88 ? -7.535 1.387 -10.604 1.00 97.06 88 ASN A CA 1
ATOM 708 C C . ASN A 1 88 ? -6.298 2.288 -10.669 1.00 97.06 88 ASN A C 1
ATOM 710 O O . ASN A 1 88 ? -6.303 3.197 -11.501 1.00 97.06 88 ASN A O 1
ATOM 714 N N . ALA A 1 89 ? -5.279 2.034 -9.843 1.00 97.19 89 ALA A N 1
ATOM 715 C CA . ALA A 1 89 ? -4.017 2.752 -9.917 1.00 97.19 89 ALA A CA 1
ATOM 716 C C . ALA A 1 89 ? -3.221 2.275 -11.137 1.00 97.19 89 ALA A C 1
ATOM 718 O O . ALA A 1 89 ? -2.983 1.082 -11.307 1.00 97.19 89 ALA A O 1
ATOM 719 N N . GLU A 1 90 ? -2.835 3.211 -11.996 1.00 96.38 90 GLU A N 1
ATOM 720 C CA . GLU A 1 90 ? -2.125 2.968 -13.252 1.00 96.38 90 GLU A CA 1
ATOM 721 C C . GLU A 1 90 ? -0.817 3.771 -13.315 1.00 96.38 90 GLU A C 1
ATOM 723 O O . GLU A 1 90 ? -0.602 4.712 -12.549 1.00 96.38 90 GLU A O 1
ATOM 728 N N . GLY A 1 91 ? 0.052 3.429 -14.270 1.00 96.19 91 GLY A N 1
ATOM 729 C CA . GLY A 1 91 ? 1.329 4.116 -14.474 1.00 96.19 91 GLY A CA 1
ATOM 730 C C . GLY A 1 91 ? 2.481 3.438 -13.736 1.00 96.19 91 GLY A C 1
ATOM 731 O O . GLY A 1 91 ? 2.675 2.232 -13.887 1.00 96.19 91 GLY A O 1
ATOM 732 N N . SER A 1 92 ? 3.259 4.208 -12.977 1.00 95.75 92 SER A N 1
ATOM 733 C CA . SER A 1 92 ? 4.461 3.722 -12.289 1.00 95.75 92 SER A CA 1
ATOM 734 C C . SER A 1 92 ? 4.353 3.912 -10.779 1.00 95.75 92 SER A C 1
ATOM 736 O O . SER A 1 92 ? 3.767 4.894 -10.331 1.00 9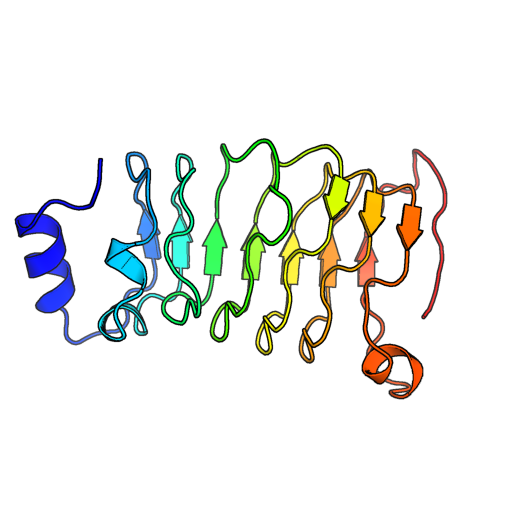5.75 92 SER A O 1
ATOM 738 N N . ILE A 1 93 ? 4.932 2.989 -10.013 1.00 96.81 93 ILE A N 1
ATOM 739 C CA . ILE A 1 93 ? 5.226 3.178 -8.590 1.00 96.81 93 ILE A CA 1
ATOM 740 C C . ILE A 1 93 ? 6.694 3.585 -8.497 1.00 96.81 93 ILE A C 1
ATOM 742 O O . ILE A 1 93 ? 7.569 2.869 -8.987 1.00 96.81 93 ILE A O 1
ATOM 746 N N . GLU A 1 94 ? 6.953 4.732 -7.883 1.00 96.56 94 GLU A N 1
ATOM 747 C CA . GLU A 1 94 ? 8.297 5.269 -7.691 1.00 96.56 94 GLU A CA 1
ATOM 748 C C . GLU A 1 94 ? 8.480 5.683 -6.233 1.00 96.56 94 GLU A C 1
ATOM 750 O O . GLU A 1 94 ? 7.602 6.325 -5.653 1.00 96.56 94 GLU A O 1
ATOM 755 N N . SER A 1 95 ? 9.589 5.249 -5.630 1.00 95.56 95 SER A N 1
ATOM 756 C CA . SER A 1 95 ? 9.981 5.583 -4.252 1.00 95.56 95 SER A CA 1
ATOM 757 C C . SER A 1 95 ? 8.884 5.375 -3.196 1.00 95.56 95 SER A C 1
ATOM 759 O O . SER A 1 95 ? 8.874 6.041 -2.175 1.00 95.56 95 SER A O 1
ATOM 761 N N . SER A 1 96 ? 7.940 4.461 -3.419 1.00 96.19 96 SER A N 1
ATOM 762 C CA . SER A 1 96 ? 6.750 4.312 -2.570 1.00 96.19 96 SER A CA 1
ATOM 763 C C . SER A 1 96 ? 6.772 3.007 -1.778 1.00 96.19 96 SER A C 1
ATOM 765 O O . SER A 1 96 ? 7.559 2.098 -2.059 1.00 96.19 96 SER A O 1
ATOM 767 N N . PHE A 1 97 ? 5.871 2.889 -0.800 1.00 95.94 97 PHE A N 1
ATOM 768 C CA . PHE A 1 97 ? 5.747 1.701 0.055 1.00 95.94 97 PHE A CA 1
ATOM 769 C C . PHE A 1 97 ? 7.035 1.372 0.819 1.00 95.94 97 PHE A C 1
ATOM 771 O O . PHE A 1 97 ? 7.408 0.213 0.966 1.00 95.94 97 PHE A O 1
ATOM 778 N N . HIS A 1 98 ? 7.778 2.380 1.274 1.00 94.31 98 HIS A N 1
ATOM 779 C CA . HIS A 1 98 ? 8.950 2.129 2.115 1.00 94.31 98 HIS A CA 1
ATOM 780 C C . HIS A 1 98 ? 8.520 1.802 3.536 1.00 94.31 98 HIS A C 1
ATOM 782 O O . HIS A 1 98 ? 7.648 2.462 4.094 1.00 94.31 98 HIS A O 1
ATOM 788 N N . GLU A 1 99 ? 9.173 0.817 4.147 1.00 94.56 99 GLU A N 1
ATOM 789 C CA . GLU A 1 99 ? 8.966 0.461 5.555 1.00 94.56 99 GLU A CA 1
ATOM 790 C C . GLU A 1 99 ? 7.520 0.053 5.896 1.00 94.56 99 GLU A C 1
ATOM 792 O O . GLU A 1 99 ? 7.084 0.186 7.040 1.00 94.56 99 GLU A O 1
ATOM 797 N N . CYS A 1 100 ? 6.765 -0.498 4.940 1.00 94.69 100 CYS A N 1
ATOM 798 C CA . CYS A 1 100 ? 5.511 -1.201 5.235 1.00 94.69 100 CYS A CA 1
ATOM 799 C C . CYS A 1 100 ? 5.829 -2.607 5.766 1.00 94.69 100 CYS A C 1
ATOM 801 O O . CYS A 1 100 ? 5.646 -3.603 5.071 1.00 94.69 100 CYS A O 1
ATOM 803 N N . VAL A 1 101 ? 6.385 -2.677 6.977 1.00 93.31 101 VAL A N 1
ATOM 804 C CA . VAL A 1 101 ? 7.021 -3.893 7.517 1.00 93.31 101 VAL A CA 1
ATOM 805 C C . VAL A 1 101 ? 6.079 -5.092 7.640 1.00 93.31 101 VAL A C 1
ATOM 807 O O . VAL A 1 101 ? 6.541 -6.211 7.460 1.00 93.31 101 VAL A O 1
ATOM 810 N N . SER A 1 102 ? 4.786 -4.855 7.892 1.00 94.06 102 SER A N 1
ATOM 811 C CA . SER A 1 102 ? 3.764 -5.906 8.030 1.00 94.06 102 SER A CA 1
ATOM 812 C C . SER A 1 102 ? 3.011 -6.201 6.730 1.00 94.06 102 SER A C 1
ATOM 814 O O . SER A 1 102 ? 2.082 -7.008 6.746 1.00 94.06 102 SER A O 1
ATOM 816 N N . MET A 1 103 ? 3.340 -5.523 5.624 1.00 95.12 103 MET A N 1
ATOM 817 C CA . MET A 1 103 ? 2.624 -5.690 4.359 1.00 95.12 103 MET A CA 1
ATOM 818 C C . MET A 1 103 ? 2.883 -7.079 3.807 1.00 95.12 103 MET A C 1
ATOM 820 O O . MET A 1 103 ? 4.025 -7.409 3.541 1.00 95.12 103 MET A O 1
ATOM 824 N N . GLN A 1 104 ? 1.824 -7.855 3.599 1.00 93.81 104 GLN A N 1
ATOM 825 C CA . GLN A 1 104 ? 1.871 -9.2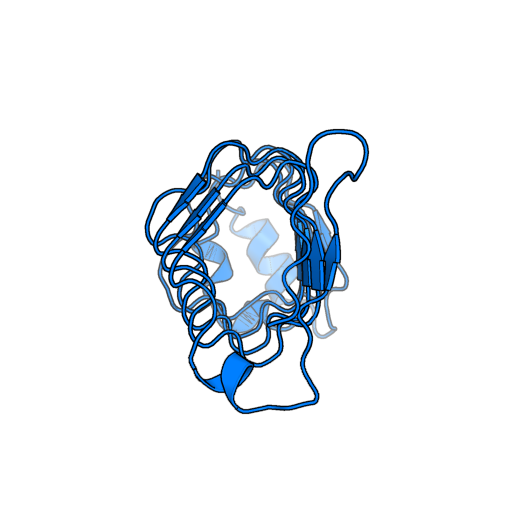24 3.087 1.00 93.81 104 GLN A CA 1
ATOM 826 C C . GLN A 1 104 ? 1.409 -9.306 1.637 1.00 93.81 104 GLN A C 1
ATOM 828 O O . GLN A 1 104 ? 1.913 -10.125 0.865 1.00 93.81 104 GLN A O 1
ATOM 833 N N . THR A 1 105 ? 0.433 -8.477 1.268 1.00 93.81 105 THR A N 1
ATOM 834 C CA . THR A 1 105 ? -0.265 -8.547 -0.016 1.00 93.81 105 THR A CA 1
ATOM 835 C C . THR A 1 105 ? -0.494 -7.146 -0.576 1.00 93.81 105 THR A C 1
ATOM 837 O O . THR A 1 105 ? -1.038 -6.267 0.098 1.00 93.81 105 THR A O 1
ATOM 840 N N . ALA A 1 106 ? -0.107 -6.946 -1.834 1.00 96.69 106 ALA A N 1
ATOM 841 C CA . ALA A 1 106 ? -0.414 -5.743 -2.596 1.00 96.69 106 ALA A CA 1
ATOM 842 C C . ALA A 1 106 ? -1.105 -6.117 -3.913 1.00 96.69 106 ALA A C 1
ATOM 844 O O . ALA A 1 106 ? -0.569 -6.879 -4.711 1.00 96.69 106 ALA A O 1
ATOM 845 N N . VAL A 1 107 ? -2.299 -5.572 -4.147 1.00 96.81 107 VAL A N 1
ATOM 846 C CA . VAL A 1 107 ? -3.103 -5.823 -5.350 1.00 96.81 107 VAL A CA 1
ATOM 847 C C . VAL A 1 107 ? -3.206 -4.539 -6.167 1.00 96.81 107 VAL A C 1
ATOM 849 O O . VAL A 1 107 ? -3.995 -3.640 -5.854 1.00 96.81 107 VAL A O 1
ATOM 852 N N . ILE A 1 108 ? -2.365 -4.426 -7.200 1.00 96.81 108 ILE A N 1
ATOM 853 C CA . ILE A 1 108 ? -2.195 -3.224 -8.033 1.00 96.81 108 ILE A CA 1
ATOM 854 C C . ILE A 1 108 ? -2.084 -3.626 -9.526 1.00 96.81 108 ILE A C 1
ATOM 856 O O . ILE A 1 108 ? -1.083 -3.348 -10.192 1.00 96.81 108 ILE A O 1
ATOM 860 N N . PRO A 1 109 ? -3.122 -4.257 -10.107 1.00 95.56 109 PRO A N 1
ATOM 861 C CA . PRO A 1 109 ? -3.031 -4.974 -11.387 1.00 95.56 109 PRO A CA 1
ATOM 862 C C . PRO A 1 109 ? -2.666 -4.106 -12.603 1.00 95.56 109 PRO A C 1
ATOM 864 O O . PRO A 1 109 ? -2.189 -4.600 -13.624 1.00 95.56 109 PRO A O 1
ATOM 867 N N . LYS A 1 110 ? -2.903 -2.792 -12.545 1.00 95.75 110 LYS A N 1
ATOM 868 C CA . LYS A 1 110 ? -2.731 -1.886 -13.696 1.00 95.75 110 LYS A CA 1
ATOM 869 C C . LYS A 1 110 ? -1.397 -1.144 -13.705 1.00 95.75 110 LYS A C 1
ATOM 871 O O . LYS A 1 110 ? -1.183 -0.298 -14.578 1.00 95.75 110 LYS A O 1
ATOM 876 N N . ILE A 1 111 ? -0.505 -1.434 -12.760 1.00 95.44 111 ILE A N 1
ATOM 877 C CA . ILE A 1 111 ? 0.808 -0.802 -12.733 1.00 95.44 111 ILE A CA 1
ATOM 878 C C . ILE A 1 111 ? 1.717 -1.385 -13.814 1.00 95.44 111 ILE A C 1
ATOM 880 O O . ILE A 1 111 ? 1.735 -2.591 -14.035 1.00 95.44 111 ILE A O 1
ATOM 884 N N . VAL A 1 112 ? 2.460 -0.523 -14.510 1.00 94.50 112 VAL A N 1
ATOM 885 C CA . VAL A 1 112 ? 3.343 -0.929 -15.614 1.00 94.50 112 VAL A CA 1
ATOM 886 C C . VAL A 1 112 ? 4.818 -0.929 -15.227 1.00 94.50 112 VAL A C 1
ATOM 888 O O . VAL A 1 112 ? 5.603 -1.671 -15.815 1.00 94.50 112 VAL A O 1
ATOM 891 N N . LYS A 1 113 ? 5.224 -0.136 -14.232 1.00 93.25 113 LYS A N 1
ATOM 892 C CA . LYS A 1 113 ? 6.610 -0.087 -13.752 1.00 93.25 113 LYS A CA 1
ATOM 893 C C . LYS A 1 113 ? 6.659 0.088 -12.239 1.00 93.25 113 LYS A C 1
ATOM 895 O O . LYS A 1 113 ? 5.873 0.851 -11.687 1.00 93.25 113 LYS A O 1
ATOM 900 N N . ILE A 1 114 ? 7.621 -0.564 -11.596 1.00 94.88 114 ILE A N 1
ATOM 901 C CA . ILE A 1 114 ? 7.951 -0.349 -10.185 1.00 94.88 114 ILE A CA 1
ATOM 902 C C . ILE A 1 114 ? 9.433 0.016 -10.100 1.00 94.88 114 ILE A C 1
ATOM 904 O O . ILE A 1 114 ? 10.270 -0.646 -10.714 1.00 94.88 114 ILE A O 1
ATOM 908 N N . SER A 1 115 ? 9.765 1.091 -9.391 1.00 94.81 115 SER A N 1
ATOM 909 C CA . SER A 1 115 ? 11.154 1.487 -9.160 1.00 94.81 115 SER A CA 1
ATOM 910 C C . SER A 1 115 ? 11.387 2.004 -7.749 1.00 94.81 115 SER A C 1
ATOM 912 O O . SER A 1 115 ? 10.575 2.774 -7.236 1.00 94.81 115 SER A O 1
ATOM 914 N N . HIS A 1 116 ? 12.503 1.612 -7.133 1.00 94.44 116 HIS A N 1
ATOM 915 C CA . HIS A 1 116 ? 12.919 2.075 -5.806 1.00 94.44 116 HIS A CA 1
ATOM 916 C C . HIS A 1 116 ? 11.832 1.940 -4.728 1.00 94.44 116 HIS A C 1
ATOM 918 O O . HIS A 1 116 ? 11.782 2.763 -3.829 1.00 94.44 116 HIS A O 1
ATOM 924 N N . SER A 1 117 ? 10.932 0.959 -4.815 1.00 95.31 117 SER A N 1
ATOM 925 C CA . SER A 1 117 ? 9.712 0.864 -3.988 1.00 95.31 117 SER A CA 1
ATOM 926 C C . SER A 1 117 ? 9.621 -0.465 -3.248 1.00 95.31 117 SER A C 1
ATOM 928 O O . SER A 1 117 ? 10.186 -1.427 -3.728 1.00 95.31 117 SER A O 1
ATOM 930 N N . PHE A 1 118 ? 8.868 -0.566 -2.149 1.00 93.69 118 PHE A N 1
ATOM 931 C CA . PHE A 1 118 ? 8.775 -1.787 -1.314 1.00 93.69 118 PHE A CA 1
ATOM 932 C C . PHE A 1 118 ? 10.057 -2.159 -0.541 1.00 93.69 118 PHE A C 1
ATOM 934 O O . PHE A 1 118 ? 10.230 -3.295 -0.087 1.00 93.69 118 PHE A O 1
ATOM 941 N N . LYS A 1 119 ? 10.967 -1.201 -0.336 1.00 91.81 119 LYS A N 1
ATOM 942 C CA . LYS A 1 119 ? 12.141 -1.402 0.527 1.00 91.81 119 LYS A CA 1
ATOM 943 C C . LYS A 1 119 ? 11.695 -1.615 1.974 1.00 91.81 119 LYS A C 1
ATOM 945 O O . LYS A 1 119 ? 10.901 -0.825 2.490 1.00 91.81 119 LYS A O 1
ATOM 950 N N . LYS A 1 120 ? 12.248 -2.631 2.650 1.00 91.38 120 LYS A N 1
ATOM 951 C CA . LYS A 1 120 ? 11.914 -2.998 4.040 1.00 91.38 120 LYS A CA 1
ATOM 952 C C . LYS A 1 120 ? 10.452 -3.425 4.252 1.00 91.38 120 LYS A C 1
ATOM 954 O O . LYS A 1 120 ? 9.928 -3.311 5.360 1.00 91.38 120 LYS A O 1
ATOM 959 N N . CYS A 1 121 ? 9.785 -3.922 3.215 1.00 91.31 121 CYS A N 1
ATOM 960 C CA . CYS A 1 121 ? 8.497 -4.606 3.341 1.00 91.31 121 CYS A CA 1
ATOM 961 C C . CYS A 1 121 ? 8.721 -6.076 3.703 1.00 91.31 121 CYS A C 1
ATOM 963 O O . CYS A 1 121 ? 8.489 -6.925 2.866 1.00 91.31 121 CYS A O 1
ATOM 965 N N . TYR A 1 122 ? 9.246 -6.401 4.884 1.00 87.62 122 TYR A N 1
ATOM 966 C CA . TYR A 1 122 ? 9.792 -7.742 5.170 1.00 87.62 122 TYR A CA 1
ATOM 967 C C . TYR A 1 122 ? 8.805 -8.914 5.038 1.00 87.62 122 TYR A C 1
ATOM 969 O O . TYR A 1 122 ? 9.240 -10.031 4.767 1.00 87.62 122 TYR A O 1
ATOM 977 N N . ASP A 1 123 ? 7.507 -8.657 5.204 1.00 91.12 123 ASP A N 1
ATOM 978 C CA . ASP A 1 123 ? 6.463 -9.685 5.165 1.00 91.12 123 ASP A CA 1
ATOM 979 C C . ASP A 1 123 ? 5.793 -9.839 3.784 1.00 91.12 123 ASP A C 1
ATOM 981 O O . ASP A 1 123 ? 4.904 -10.684 3.628 1.00 91.12 123 ASP A O 1
ATOM 985 N N . LEU A 1 124 ? 6.193 -9.050 2.774 1.00 90.69 124 LEU A N 1
ATOM 986 C CA . LEU A 1 124 ? 5.511 -9.028 1.477 1.00 90.69 124 LEU A CA 1
ATOM 987 C C . LEU A 1 124 ? 5.800 -10.327 0.729 1.00 90.69 124 LEU A C 1
ATOM 989 O O . LEU A 1 124 ? 6.932 -10.638 0.371 1.00 90.69 124 LEU A O 1
ATOM 993 N N . THR A 1 125 ? 4.741 -11.090 0.480 1.00 87.19 125 THR A N 1
ATOM 994 C CA . THR A 1 125 ? 4.817 -12.407 -0.168 1.00 87.19 125 THR A CA 1
ATOM 995 C C . THR A 1 125 ? 4.043 -12.455 -1.476 1.00 87.19 125 THR A C 1
ATOM 997 O O . THR A 1 125 ? 4.334 -13.301 -2.320 1.00 87.19 125 THR A O 1
ATOM 1000 N N . TYR A 1 126 ? 3.100 -11.533 -1.684 1.00 86.75 126 TYR A N 1
ATOM 1001 C CA . TYR A 1 126 ? 2.267 -11.498 -2.879 1.00 86.75 126 TYR A CA 1
ATOM 1002 C C . TYR A 1 126 ? 2.101 -10.082 -3.433 1.00 86.75 126 TYR A C 1
ATOM 1004 O O . TYR A 1 126 ? 1.710 -9.158 -2.713 1.00 86.75 126 TYR A O 1
ATOM 1012 N N . LEU A 1 127 ? 2.336 -9.938 -4.737 1.00 91.44 127 LEU A N 1
ATOM 1013 C CA . LEU A 1 127 ? 2.096 -8.712 -5.490 1.00 91.44 127 LEU A CA 1
ATOM 1014 C C . LEU A 1 127 ? 1.347 -9.039 -6.791 1.00 91.44 127 LEU A C 1
ATOM 1016 O O . LEU A 1 127 ? 1.913 -9.619 -7.716 1.00 91.44 127 LEU A O 1
ATOM 1020 N N . GLU A 1 128 ? 0.087 -8.624 -6.898 1.00 91.62 128 GLU A N 1
ATOM 1021 C CA . GLU A 1 128 ? -0.648 -8.667 -8.168 1.00 91.62 128 GLU A CA 1
ATOM 1022 C C . GLU A 1 128 ? -0.358 -7.396 -8.966 1.00 91.62 128 GLU A C 1
ATOM 1024 O O . GLU A 1 128 ? -0.659 -6.282 -8.525 1.00 91.62 128 GLU A O 1
ATOM 1029 N N . ALA A 1 129 ? 0.223 -7.568 -10.152 1.00 90.62 129 ALA A N 1
ATOM 1030 C CA . ALA A 1 129 ? 0.609 -6.483 -11.040 1.00 90.62 129 ALA A CA 1
ATOM 1031 C C . ALA A 1 129 ? 0.501 -6.939 -12.505 1.00 90.62 129 ALA A C 1
ATOM 1033 O O . ALA A 1 129 ? 1.487 -6.995 -13.238 1.00 90.62 129 ALA A O 1
ATOM 1034 N N . ASP A 1 130 ? -0.719 -7.266 -12.940 1.00 88.56 130 ASP A N 1
ATOM 1035 C CA . ASP A 1 130 ? -1.022 -7.856 -14.253 1.00 88.56 130 ASP A CA 1
ATOM 1036 C C . ASP A 1 130 ? -0.379 -7.149 -15.454 1.00 88.56 130 ASP A C 1
ATOM 1038 O O . ASP A 1 130 ? -0.042 -7.791 -16.449 1.00 88.56 130 ASP A O 1
ATOM 1042 N N . SER A 1 131 ? -0.235 -5.825 -15.383 1.00 89.75 131 SER A N 1
ATOM 1043 C CA . SER A 1 131 ? 0.277 -4.979 -16.470 1.00 89.75 131 SER A CA 1
ATOM 1044 C C . SER A 1 131 ? 1.777 -4.680 -16.372 1.00 89.75 131 SER A C 1
ATOM 1046 O O . SER A 1 131 ? 2.288 -3.885 -17.168 1.00 89.75 131 SER A O 1
ATOM 1048 N N . LEU A 1 132 ? 2.481 -5.277 -15.408 1.00 90.44 132 LEU A N 1
ATOM 1049 C CA . LEU A 1 132 ? 3.863 -4.948 -15.082 1.00 90.44 132 LEU A CA 1
ATOM 1050 C C . LEU A 1 132 ? 4.821 -5.350 -16.206 1.00 90.44 132 LEU A C 1
ATOM 1052 O O . LEU A 1 132 ? 4.854 -6.498 -16.645 1.00 90.44 132 LEU A O 1
ATOM 1056 N N . VAL A 1 133 ? 5.635 -4.392 -16.655 1.00 88.75 133 VAL A N 1
ATOM 1057 C CA . VAL A 1 133 ? 6.645 -4.596 -17.708 1.00 88.75 133 VAL A CA 1
ATOM 1058 C C . VAL A 1 133 ? 8.080 -4.341 -17.239 1.00 88.75 133 VAL A C 1
ATOM 1060 O O . VAL A 1 133 ? 9.013 -4.753 -17.927 1.00 88.75 133 VAL A O 1
ATOM 1063 N N . ALA A 1 134 ? 8.284 -3.686 -16.091 1.00 87.69 134 ALA A N 1
ATOM 1064 C CA . ALA A 1 134 ? 9.619 -3.404 -15.563 1.00 87.69 134 ALA A CA 1
ATOM 1065 C C . ALA A 1 134 ? 9.641 -3.245 -14.035 1.00 87.69 134 ALA A C 1
ATOM 1067 O O . ALA A 1 134 ? 8.754 -2.616 -13.458 1.00 87.69 134 ALA A O 1
ATOM 1068 N N . ILE A 1 135 ? 10.707 -3.747 -13.407 1.00 89.12 135 ILE A N 1
ATOM 1069 C CA . ILE A 1 135 ? 11.028 -3.560 -11.986 1.00 89.12 135 ILE A CA 1
ATOM 1070 C C . ILE A 1 135 ? 12.487 -3.104 -11.879 1.00 89.12 135 ILE A C 1
ATOM 1072 O O . ILE A 1 135 ? 13.339 -3.642 -12.586 1.00 89.12 135 ILE A O 1
ATOM 1076 N N . ASP A 1 136 ? 12.769 -2.125 -11.018 1.00 90.31 136 ASP A N 1
ATOM 1077 C CA . ASP A 1 136 ? 14.117 -1.580 -10.798 1.00 90.31 136 ASP A CA 1
ATOM 1078 C C . ASP A 1 136 ? 14.365 -1.276 -9.308 1.00 90.31 136 ASP A C 1
ATOM 1080 O O . ASP A 1 136 ? 13.562 -0.585 -8.687 1.00 90.31 136 ASP A O 1
ATOM 1084 N N . ASP A 1 137 ? 15.431 -1.821 -8.714 1.00 89.12 137 ASP A N 1
ATOM 1085 C CA . ASP A 1 137 ? 15.871 -1.591 -7.314 1.00 89.12 137 ASP A CA 1
ATOM 1086 C C . ASP A 1 137 ? 14.743 -1.479 -6.258 1.00 89.12 137 ASP A C 1
ATOM 1088 O O . ASP A 1 137 ? 14.731 -0.591 -5.406 1.00 89.12 137 ASP A O 1
ATOM 1092 N N . SER A 1 138 ? 13.716 -2.321 -6.360 1.00 88.19 138 SER A N 1
ATOM 1093 C CA . SER A 1 138 ? 12.496 -2.160 -5.562 1.00 88.19 138 SER A CA 1
ATOM 1094 C C . SER A 1 138 ? 12.569 -2.962 -4.260 1.00 88.19 138 SER A C 1
ATOM 1096 O O . SER A 1 138 ? 12.578 -2.403 -3.164 1.00 88.19 138 SER A O 1
ATOM 1098 N N . PHE A 1 139 ? 12.735 -4.273 -4.364 1.00 85.19 139 PHE A N 1
ATOM 1099 C CA . PHE A 1 139 ? 12.820 -5.144 -3.197 1.00 85.19 139 PHE A CA 1
ATOM 1100 C C . PHE A 1 139 ? 14.226 -5.085 -2.582 1.00 85.19 139 PHE A C 1
ATOM 1102 O O . PHE A 1 139 ? 15.219 -5.123 -3.308 1.00 85.19 139 PHE A O 1
ATOM 1109 N N . GLY A 1 140 ? 14.312 -4.950 -1.254 1.00 73.56 140 GLY A N 1
ATOM 1110 C CA . GLY A 1 140 ? 15.588 -4.828 -0.542 1.00 73.56 140 GLY A CA 1
ATOM 1111 C C . GLY A 1 140 ? 16.437 -6.108 -0.556 1.00 73.56 140 GLY A C 1
ATOM 1112 O O . GLY A 1 140 ? 15.964 -7.189 -0.912 1.00 73.56 140 GLY A O 1
ATOM 1113 N N . ASP A 1 141 ? 17.699 -5.995 -0.131 1.00 68.62 141 ASP A N 1
ATOM 1114 C CA . ASP A 1 141 ? 18.683 -7.095 -0.107 1.00 68.62 141 ASP A CA 1
ATOM 1115 C C . ASP A 1 141 ? 18.224 -8.314 0.721 1.00 68.62 141 ASP A C 1
ATOM 1117 O O . ASP A 1 141 ? 18.689 -9.442 0.511 1.00 68.62 141 ASP A O 1
ATOM 1121 N N . GLU A 1 142 ? 17.297 -8.110 1.661 1.00 65.19 142 GLU A N 1
ATOM 1122 C CA . GLU A 1 142 ? 16.644 -9.163 2.441 1.00 65.19 142 GLU A CA 1
ATOM 1123 C C . GLU A 1 142 ? 15.982 -10.239 1.558 1.00 65.19 142 GLU A C 1
ATOM 1125 O O . GLU A 1 142 ? 16.047 -11.429 1.886 1.00 65.19 142 GLU A O 1
ATOM 1130 N N . TYR A 1 143 ? 15.442 -9.842 0.402 1.00 62.69 143 TYR A N 1
ATOM 1131 C CA . TYR A 1 143 ? 14.801 -10.735 -0.563 1.00 62.69 143 TYR A CA 1
ATOM 1132 C C . TYR A 1 143 ? 15.814 -11.590 -1.321 1.00 62.69 143 TYR A C 1
ATOM 1134 O O . TYR A 1 143 ? 15.557 -12.754 -1.600 1.00 62.69 143 TYR A O 1
ATOM 1142 N N . GLN A 1 144 ? 17.007 -11.048 -1.569 1.00 57.09 144 GLN A N 1
ATOM 1143 C CA . GLN A 1 144 ? 18.098 -11.738 -2.265 1.00 57.09 144 GLN A CA 1
ATOM 1144 C C . GLN A 1 144 ? 18.799 -12.781 -1.378 1.00 57.09 144 GLN A C 1
ATOM 1146 O O . GLN A 1 144 ? 19.411 -13.734 -1.863 1.00 57.09 144 GLN A O 1
ATOM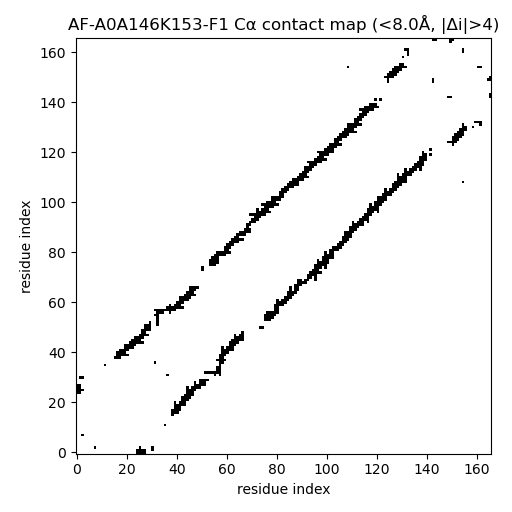 1151 N N . SER A 1 145 ? 18.740 -12.602 -0.055 1.00 53.38 145 SER A N 1
ATOM 1152 C CA . SER A 1 145 ? 19.452 -13.452 0.910 1.00 53.38 145 SER A CA 1
ATOM 1153 C C . SER A 1 145 ? 18.588 -14.576 1.489 1.00 53.38 145 SER A C 1
ATOM 1155 O O . SER A 1 145 ? 19.118 -15.610 1.914 1.00 53.38 145 SER A O 1
ATOM 1157 N N . SER A 1 146 ? 17.262 -14.405 1.522 1.00 48.38 146 SER A N 1
ATOM 1158 C CA . SER A 1 146 ? 16.343 -15.396 2.080 1.00 48.38 146 SER A CA 1
ATOM 1159 C C . SER A 1 146 ? 15.843 -16.347 0.982 1.00 48.38 146 SER A C 1
ATOM 1161 O O . SER A 1 146 ? 14.979 -16.039 0.175 1.00 48.38 146 SER A O 1
ATOM 1163 N N . LYS A 1 147 ? 16.380 -17.570 0.961 1.00 43.25 147 LYS A N 1
ATOM 1164 C CA . LYS A 1 147 ? 16.014 -18.663 0.033 1.00 43.25 147 LYS A CA 1
ATOM 1165 C C . LYS A 1 147 ? 14.543 -19.140 0.119 1.00 43.25 147 LYS A C 1
ATOM 1167 O O . LYS A 1 147 ? 14.260 -20.253 -0.322 1.00 43.25 147 LYS A O 1
ATOM 1172 N N . HIS A 1 148 ? 13.651 -18.413 0.794 1.00 39.31 148 HIS A N 1
ATOM 1173 C CA . HIS A 1 148 ? 12.299 -18.855 1.169 1.00 39.31 148 HIS A CA 1
ATOM 1174 C C . HIS A 1 148 ? 11.196 -17.804 0.963 1.00 39.31 148 HIS A C 1
ATOM 1176 O O . HIS A 1 148 ? 10.037 -18.145 1.181 1.00 39.31 148 HIS A O 1
ATOM 1182 N N . LEU A 1 149 ? 11.508 -16.580 0.524 1.00 41.00 149 LEU A N 1
ATOM 1183 C CA . LEU A 1 149 ? 10.494 -15.556 0.257 1.00 41.00 149 LEU A CA 1
ATOM 1184 C C . LEU A 1 149 ? 10.516 -15.180 -1.230 1.00 41.00 149 LEU A C 1
ATOM 1186 O O . LEU A 1 149 ? 11.102 -14.183 -1.637 1.00 41.00 149 LEU A O 1
ATOM 1190 N N . PHE A 1 150 ? 9.904 -16.024 -2.059 1.00 53.81 150 PHE A N 1
ATOM 1191 C CA . PHE A 1 150 ? 9.560 -15.624 -3.420 1.00 53.81 150 PHE A CA 1
ATOM 1192 C C . PHE A 1 150 ? 8.377 -14.665 -3.304 1.00 53.81 150 PHE A C 1
ATOM 1194 O O . PHE A 1 150 ? 7.308 -15.085 -2.863 1.00 53.81 150 PHE A O 1
ATOM 1201 N N . VAL A 1 151 ? 8.553 -13.390 -3.660 1.00 58.47 151 VAL A N 1
ATOM 1202 C CA . VAL A 1 151 ? 7.390 -12.535 -3.921 1.00 58.47 151 VAL A CA 1
ATOM 1203 C C . VAL A 1 151 ? 6.719 -13.115 -5.156 1.00 58.47 151 VAL A C 1
ATOM 1205 O O . VAL A 1 151 ? 7.285 -13.077 -6.250 1.00 58.47 151 VAL A O 1
ATOM 1208 N N . GLU A 1 152 ? 5.539 -13.699 -4.984 1.00 64.75 152 GLU A N 1
ATOM 1209 C CA . GLU A 1 152 ? 4.766 -14.186 -6.115 1.00 64.75 152 GLU A CA 1
ATOM 1210 C C . GLU A 1 152 ? 4.202 -12.971 -6.853 1.00 64.75 152 GLU A C 1
ATOM 1212 O O . GLU A 1 152 ? 3.257 -12.326 -6.394 1.00 64.75 152 GLU A O 1
ATOM 1217 N N . ILE A 1 153 ? 4.831 -12.633 -7.982 1.00 65.44 153 ILE A N 1
ATOM 1218 C CA . ILE A 1 153 ? 4.352 -11.581 -8.873 1.00 65.44 153 ILE A CA 1
ATOM 1219 C C . ILE A 1 153 ? 3.461 -12.223 -9.926 1.00 65.44 153 ILE A C 1
ATOM 1221 O O . ILE A 1 153 ? 3.940 -12.862 -10.867 1.00 65.44 153 ILE A O 1
ATOM 1225 N N . GLN A 1 154 ? 2.153 -12.046 -9.772 1.00 60.94 154 GLN A N 1
ATOM 1226 C CA . GLN A 1 154 ? 1.195 -12.441 -10.797 1.00 60.94 154 GLN A CA 1
ATOM 1227 C C . GLN A 1 154 ? 1.146 -11.351 -11.875 1.00 60.94 154 GLN A C 1
ATOM 1229 O O . GLN A 1 154 ? 0.861 -10.185 -11.595 1.00 60.94 154 GLN A O 1
ATOM 1234 N N . VAL A 1 155 ? 1.478 -11.748 -13.107 1.00 58.44 155 VAL A N 1
ATOM 1235 C CA . VAL A 1 155 ? 1.428 -10.914 -14.316 1.00 58.44 155 VAL A CA 1
ATOM 1236 C C . VAL A 1 155 ? 0.521 -11.611 -15.329 1.00 58.44 155 VAL A C 1
ATOM 1238 O O . VAL A 1 155 ? 0.581 -12.837 -15.470 1.00 58.44 155 VAL A O 1
ATOM 1241 N N . ASP A 1 156 ? -0.283 -10.863 -16.091 1.00 55.78 156 ASP A N 1
ATOM 1242 C CA . ASP A 1 156 ? -1.073 -11.442 -17.178 1.00 55.78 156 ASP A CA 1
ATOM 1243 C C . ASP A 1 156 ? -0.132 -11.942 -18.290 1.00 55.78 156 ASP A C 1
ATOM 1245 O O . ASP A 1 156 ? 0.359 -11.203 -19.152 1.00 55.78 156 ASP A O 1
ATOM 1249 N N . THR A 1 157 ? 0.112 -13.253 -18.280 1.00 51.09 157 THR A N 1
ATOM 1250 C CA . THR A 1 157 ? 0.995 -13.944 -19.233 1.00 51.09 157 THR A CA 1
ATOM 1251 C C . THR A 1 157 ? 0.525 -13.864 -20.691 1.00 51.09 157 THR A C 1
ATOM 1253 O O . THR A 1 157 ? 1.279 -14.250 -21.589 1.00 51.09 157 THR A O 1
ATOM 1256 N N . SER A 1 158 ? -0.669 -13.322 -20.967 1.00 52.50 158 SER A N 1
ATOM 1257 C CA . SER A 1 158 ? -1.140 -13.064 -22.330 1.00 52.50 158 SER A CA 1
ATOM 1258 C C . SER A 1 158 ? -0.530 -11.810 -22.981 1.00 52.50 158 SER A C 1
ATOM 1260 O O . SER A 1 158 ? -0.683 -11.646 -24.196 1.00 52.50 158 SER A O 1
ATOM 1262 N N . LYS A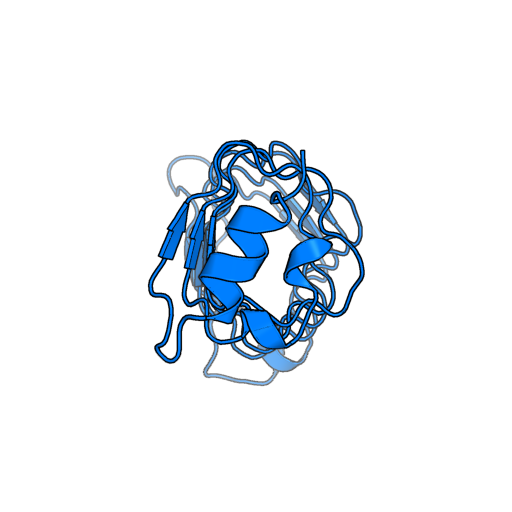 1 159 ? 0.189 -10.944 -22.233 1.00 46.16 159 LYS A N 1
ATOM 126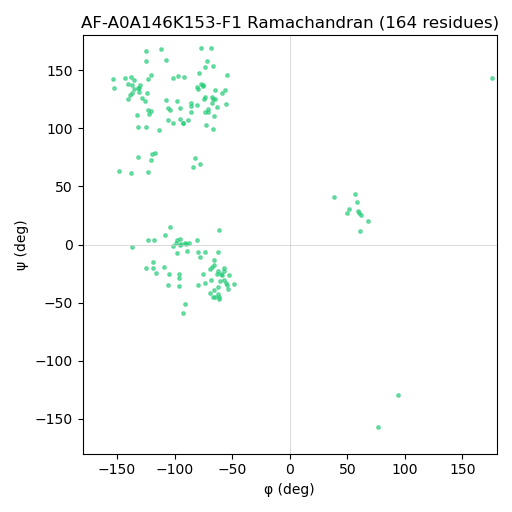3 C CA . LYS A 1 159 ? 0.665 -9.639 -22.752 1.00 46.16 159 LYS A CA 1
ATOM 1264 C C . LYS A 1 159 ? 2.158 -9.315 -22.680 1.00 46.16 159 LYS A C 1
ATOM 1266 O O . LYS A 1 159 ? 2.571 -8.477 -23.474 1.00 46.16 159 LYS A O 1
ATOM 1271 N N . ASN A 1 160 ? 2.978 -9.943 -21.840 1.00 34.62 160 ASN A N 1
ATOM 1272 C CA . ASN A 1 160 ? 4.443 -10.037 -21.994 1.00 34.62 160 ASN A CA 1
ATOM 1273 C C . ASN A 1 160 ? 5.042 -10.734 -20.768 1.00 34.62 160 ASN A C 1
ATOM 1275 O O . ASN A 1 160 ? 4.585 -10.544 -19.649 1.00 34.62 160 ASN A O 1
ATOM 1279 N N . LYS A 1 161 ? 6.080 -11.546 -20.988 1.00 39.19 161 LYS A N 1
ATOM 1280 C CA . LYS A 1 161 ? 6.822 -12.251 -19.936 1.00 39.19 161 LYS A CA 1
ATOM 1281 C C . LYS A 1 161 ? 7.555 -11.268 -19.023 1.00 39.19 161 LYS A C 1
ATOM 1283 O O . LYS A 1 161 ? 8.476 -10.602 -19.491 1.00 39.19 161 LYS A O 1
ATOM 1288 N N . ILE A 1 162 ? 7.302 -11.360 -17.723 1.00 41.09 162 ILE A N 1
ATOM 1289 C CA . ILE A 1 162 ? 8.370 -11.259 -16.728 1.00 41.09 162 ILE A CA 1
ATOM 1290 C C . ILE A 1 162 ? 8.295 -12.514 -15.863 1.00 41.09 162 ILE A C 1
ATOM 1292 O O . ILE A 1 162 ? 7.437 -12.642 -15.003 1.00 41.09 162 ILE A O 1
ATOM 1296 N N . CYS A 1 163 ? 9.182 -13.468 -16.135 1.00 41.84 163 CYS A N 1
ATOM 1297 C CA . CYS A 1 163 ? 9.616 -14.416 -15.118 1.00 41.84 163 CYS A CA 1
ATOM 1298 C C . CYS A 1 163 ? 10.903 -13.827 -14.558 1.00 41.84 163 CYS A C 1
ATOM 1300 O O . CYS A 1 163 ? 11.910 -13.818 -15.269 1.00 41.84 163 CYS A O 1
ATOM 1302 N N . GLN A 1 164 ? 10.875 -13.321 -13.334 1.00 42.19 164 GLN A N 1
ATOM 1303 C CA . GLN A 1 164 ? 12.088 -13.227 -12.539 1.00 42.19 164 GLN A CA 1
ATOM 1304 C C . GLN A 1 164 ? 11.766 -13.802 -11.169 1.00 42.19 164 GLN A C 1
ATOM 1306 O O . GLN A 1 164 ? 11.111 -13.167 -10.352 1.00 42.19 164 GLN A O 1
ATOM 1311 N N . ASP A 1 165 ? 12.197 -15.050 -10.988 1.00 38.44 165 ASP A N 1
ATOM 1312 C CA . ASP A 1 165 ? 12.558 -15.555 -9.673 1.00 38.44 165 ASP A CA 1
ATOM 1313 C C . ASP A 1 165 ? 13.625 -14.592 -9.126 1.00 38.44 165 ASP A C 1
ATOM 1315 O O . ASP A 1 165 ? 14.640 -14.365 -9.799 1.00 38.44 165 ASP A O 1
ATOM 1319 N N . PHE A 1 166 ? 13.358 -13.976 -7.975 1.00 41.50 166 PHE A N 1
ATOM 1320 C CA . PHE A 1 166 ? 14.378 -13.281 -7.191 1.00 41.50 166 PHE A CA 1
ATOM 1321 C C . PHE A 1 166 ? 15.227 -14.306 -6.433 1.00 41.50 166 PHE A C 1
ATOM 1323 O O . PHE A 1 166 ? 14.653 -15.306 -5.937 1.00 41.50 166 PHE A O 1
#

InterPro domains:
  IPR032675 Leucine-rich repeat domain superfamily [G3DSA:3.80.10.10] (3-151)

Nearest PDB structures (f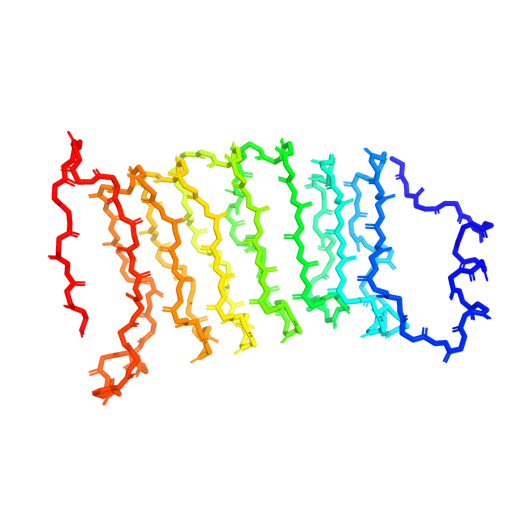oldseek):
  2omz-assembly1_A  TM=4.949E-01  e=2.653E-01  Listeria monocytogenes EGD-e
  8h64-assembly2_C  TM=3.904E-01  e=1.292E-01  Listeria monocytogenes EGD-e
  2omu-assembly1_A  TM=3.537E-01  e=8.130E-02  Listeria monocytogenes EGD-e
  6mky-assembly1_A  TM=3.260E-01  e=6.968E-02  Homo sapiens
  3o53-assembly1_A  TM=3.508E-01  e=1.120E+00  Anopheles gambiae

Solvent-accessible surface area (backbone atoms only — not comparable to full-atom values): 8399 Å² total; per-residue (Å²): 84,69,83,49,72,69,60,49,51,56,59,73,69,54,92,64,74,40,69,70,46,82,37,70,65,27,28,49,38,52,83,44,48,41,74,83,38,53,45,29,44,26,38,38,29,30,50,43,77,40,76,55,64,72,61,32,54,15,42,30,24,43,35,28,58,61,30,48,61,60,57,70,56,36,64,38,32,24,44,41,27,28,35,40,37,28,70,46,21,38,52,51,44,37,50,18,33,32,41,15,40,44,20,30,37,40,37,31,38,45,24,33,33,40,28,52,21,38,32,56,26,77,48,48,40,37,36,38,25,38,48,44,76,47,79,41,79,21,70,38,71,67,49,75,71,42,95,79,58,64,60,48,67,47,52,44,75,92,77,55,88,77,87,73,88,112

Sequence (166 aa):
RDLSSQQMQIIEQLDDDIDEIVAPNLESLEAFSDQKFHFVNKLHAPNVGNLGQFPFISVGQLVLTNLKRIEEDSFTCFYNLQHIELPNAEGSIESSFHECVSMQTAVIPKIVKISHSFKKCYDLTYLEADSLVAIDDSFGDEYQSSKHLFVEIQVDTSKNKICQDF

pLDDT: mean 83.32, std 16.05, range [34.62, 97.94]

Foldseek 3Di:
DADDPVNVVVLVPDPAQAAEDEAAPHQECQVQQDQSLQSHAEYEHQRHPHDHDDDRAHYQEYEHANAAEADAQELANPQNHQYYAHARHAEEHHNYAHNNCNHAEYEHQHYAEYECANENVNNHQEYEHQNYDYYYNHYDCSQVPDPPRFHDYDYNVVPDDDDDRD

Mean predicted aligned error: 7.6 Å

Organism: NCBI:txid1076344

Radius of gyration: 16.28 Å; Cα contacts (8 Å, |Δi|>4): 427; chains: 1; bounding box: 40×35×46 Å